Protein AF-A0A354IQZ5-F1 (afdb_monomer_lite)

Foldseek 3Di:
DDDDVVVVVVVVVVVVPPPPPQVFPDAAVNRGDGPVVLVVVQVVCVVVVVDDDDPVSSVVSVVVVSVVVVVVVVCVVVVVCVDPVNVVVVVVVVVVVVD

Secondary structure (DSSP, 8-state):
----HHHHHHHHHHHHTS-----EEEEETTEEEEHHHHHHHHHHHHHTTS----HHHHHHHHHHHHHHHHHHHHHHHTTGGGSHHHHHHHHHHHHHHH-

Sequence (99 aa):
MTFKPAQLLLALIAVIAAPAFAQNLAVVNGKPIPTSRVDAIVKQVVAQGQGEDSPQMRDMIKKQLIEREVLMQEAIKQGYDKKPEVKLALDNARQAIVV

Radius of gyration: 21.92 Å; chains: 1; bounding box: 46×61×44 Å

pLDDT: mean 76.91, std 15.44, range [46.41, 95.56]

Structure (mmCIF, N/CA/C/O backbone):
data_AF-A0A354IQZ5-F1
#
_entry.id   AF-A0A354IQZ5-F1
#
loop_
_atom_site.group_PDB
_atom_site.id
_atom_site.type_symbol
_atom_site.label_atom_id
_atom_site.label_alt_id
_atom_site.label_comp_id
_atom_site.label_asym_id
_atom_site.label_entity_id
_atom_site.label_seq_id
_atom_site.pdbx_PDB_ins_code
_atom_site.Cartn_x
_atom_site.Cartn_y
_atom_site.Cartn_z
_atom_site.occupancy
_atom_site.B_iso_or_equiv
_atom_site.auth_seq_id
_atom_site.auth_comp_id
_atom_site.auth_asym_id
_atom_site.auth_atom_id
_atom_site.pdbx_PDB_model_num
ATOM 1 N N . MET A 1 1 ? -28.374 -43.208 -28.109 1.00 46.41 1 MET A N 1
ATOM 2 C CA . MET A 1 1 ? -27.547 -42.778 -26.961 1.00 46.41 1 MET A CA 1
ATOM 3 C C . MET A 1 1 ? -28.245 -41.607 -26.285 1.00 46.41 1 MET A C 1
ATOM 5 O O . MET A 1 1 ? -28.195 -40.497 -26.789 1.00 46.41 1 MET A O 1
ATOM 9 N N . THR A 1 2 ? -29.004 -41.867 -25.223 1.00 46.44 2 THR A N 1
ATOM 10 C CA . THR A 1 2 ? -29.782 -40.847 -24.502 1.00 46.44 2 THR A CA 1
ATOM 11 C C . THR A 1 2 ? -28.910 -40.225 -23.414 1.00 46.44 2 THR A C 1
ATOM 13 O O . THR A 1 2 ? -28.773 -40.796 -22.330 1.00 46.44 2 THR A O 1
ATOM 16 N N . PHE A 1 3 ? -28.281 -39.086 -23.709 1.00 55.00 3 PHE A N 1
ATOM 17 C CA . PHE A 1 3 ? -27.528 -38.320 -22.715 1.00 55.00 3 PHE A CA 1
ATOM 18 C C . PHE A 1 3 ? -28.509 -37.692 -21.719 1.00 55.00 3 PHE A C 1
ATOM 20 O O . PHE A 1 3 ? -29.367 -36.892 -22.088 1.00 55.00 3 PHE A O 1
ATOM 27 N N . LYS A 1 4 ? -28.433 -38.124 -20.456 1.00 55.69 4 LYS A N 1
ATOM 28 C CA . LYS A 1 4 ? -29.346 -37.691 -19.393 1.00 55.69 4 LYS A CA 1
ATOM 29 C C . LYS A 1 4 ? -29.021 -36.236 -19.014 1.00 55.69 4 LYS A C 1
ATOM 31 O O . LYS A 1 4 ? -27.858 -35.956 -18.722 1.00 55.69 4 LYS A O 1
ATOM 36 N N . PRO A 1 5 ? -30.008 -35.323 -18.929 1.00 58.06 5 PRO A N 1
ATOM 37 C CA . PRO A 1 5 ? -29.779 -33.895 -18.660 1.00 58.06 5 PRO A CA 1
ATOM 38 C C . PRO A 1 5 ? -29.079 -33.631 -17.314 1.00 58.06 5 PRO A C 1
ATOM 40 O O . PRO A 1 5 ? -28.380 -32.633 -17.158 1.00 58.06 5 PRO A O 1
ATOM 43 N N . ALA A 1 6 ? -29.176 -34.574 -16.371 1.00 57.97 6 ALA A N 1
ATOM 44 C CA . ALA A 1 6 ? -28.452 -34.542 -15.102 1.00 57.97 6 ALA A CA 1
ATOM 45 C C . ALA A 1 6 ? -26.916 -34.554 -15.264 1.00 57.97 6 ALA A C 1
ATOM 47 O O . ALA A 1 6 ? -26.210 -33.980 -14.441 1.00 57.97 6 ALA A O 1
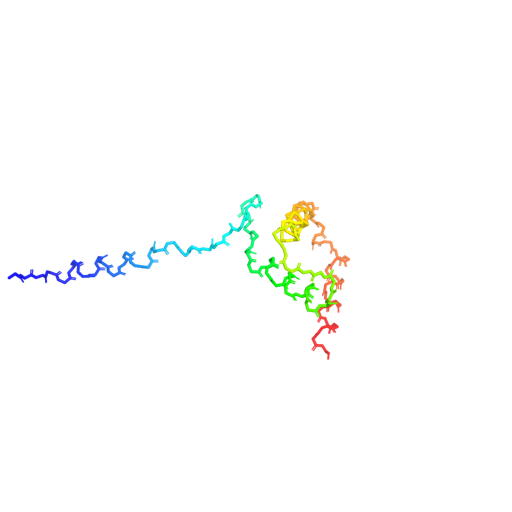ATOM 48 N N . GLN A 1 7 ? -26.389 -35.166 -16.330 1.00 55.50 7 GLN A N 1
ATOM 49 C CA . GLN A 1 7 ? -24.946 -35.195 -16.599 1.00 55.50 7 GLN A CA 1
ATOM 50 C C . GLN A 1 7 ? -24.440 -33.870 -17.192 1.00 55.50 7 GLN A C 1
ATOM 52 O O . GLN A 1 7 ? -23.303 -33.489 -16.926 1.00 55.50 7 GLN A O 1
ATOM 57 N N . LEU A 1 8 ? -25.288 -33.129 -17.920 1.00 55.78 8 LEU A N 1
ATOM 58 C CA . LEU A 1 8 ? -24.947 -31.785 -18.404 1.00 55.78 8 LEU A CA 1
ATOM 59 C C . LEU A 1 8 ? -24.886 -30.757 -17.264 1.00 55.78 8 LEU A C 1
ATOM 61 O O . LEU A 1 8 ? -24.019 -29.888 -17.271 1.00 55.78 8 LEU A O 1
ATOM 65 N N . LEU A 1 9 ? -25.769 -30.869 -16.266 1.00 57.38 9 LEU A N 1
ATOM 66 C CA . LEU A 1 9 ? -25.779 -29.961 -15.112 1.00 57.38 9 LEU A CA 1
ATOM 67 C C . LEU A 1 9 ? -24.549 -30.142 -14.207 1.00 57.38 9 LEU A C 1
ATOM 69 O O . LEU A 1 9 ? -23.999 -29.157 -13.721 1.00 57.38 9 LEU A O 1
ATOM 73 N N . LEU A 1 10 ? -24.065 -31.377 -14.036 1.00 57.22 10 LEU A N 1
ATOM 74 C CA . LEU A 1 10 ? -22.832 -31.663 -13.289 1.00 57.22 10 LEU A CA 1
ATOM 75 C C . LEU A 1 10 ? -21.577 -31.088 -13.967 1.00 57.22 10 LEU A C 1
ATOM 77 O O . LEU A 1 10 ? -20.688 -30.589 -13.281 1.00 57.22 10 LEU A O 1
ATOM 81 N N . ALA A 1 11 ? -21.522 -31.094 -15.302 1.00 57.88 11 ALA A N 1
ATOM 82 C CA . ALA A 1 11 ? -20.415 -30.496 -16.048 1.00 57.88 11 ALA A CA 1
ATOM 83 C C . ALA A 1 11 ? -20.393 -28.958 -15.946 1.00 57.88 11 ALA A C 1
ATOM 85 O O . ALA A 1 11 ? -19.320 -28.361 -15.927 1.00 57.88 11 ALA A O 1
ATOM 86 N N . LEU A 1 12 ? -21.560 -28.312 -15.829 1.00 57.06 12 LEU A N 1
ATOM 87 C CA . LEU A 1 12 ? -21.657 -26.851 -15.756 1.00 57.06 12 LEU A CA 1
ATOM 88 C C . LEU A 1 12 ? -21.221 -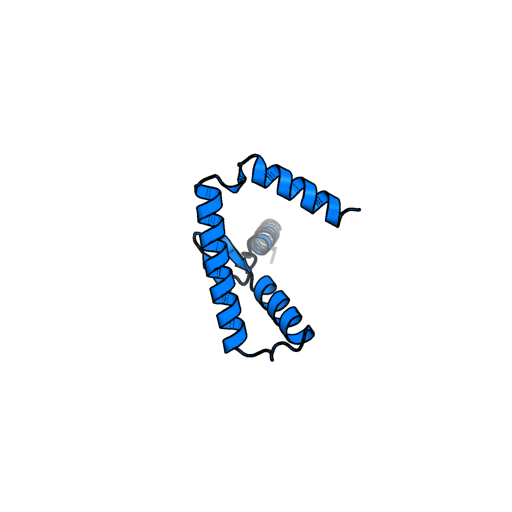26.289 -14.389 1.00 57.06 12 LEU A C 1
ATOM 90 O O . LEU A 1 12 ? -20.646 -25.206 -14.324 1.00 57.06 12 LEU A O 1
ATOM 94 N N . ILE A 1 13 ? -21.424 -27.042 -13.302 1.00 57.53 13 ILE A N 1
ATOM 95 C CA . ILE A 1 13 ? -20.993 -26.643 -11.949 1.00 57.53 13 ILE A CA 1
ATOM 96 C C . ILE A 1 13 ? -19.465 -26.757 -11.795 1.00 57.53 13 ILE A C 1
ATOM 98 O O . ILE A 1 13 ? -18.849 -25.942 -11.108 1.00 57.53 13 ILE A O 1
ATOM 102 N N . ALA A 1 14 ? -18.829 -27.711 -12.483 1.00 56.22 14 ALA A N 1
ATOM 103 C CA . ALA A 1 14 ? -17.380 -27.912 -12.420 1.00 56.22 14 ALA A CA 1
ATOM 104 C C . ALA A 1 14 ? -16.565 -26.738 -13.005 1.00 56.22 14 ALA A C 1
ATOM 106 O O . ALA A 1 14 ? -15.432 -26.518 -12.587 1.00 56.22 14 ALA A O 1
ATOM 107 N N . VAL A 1 15 ? -17.138 -25.948 -13.922 1.00 56.22 15 VAL A N 1
ATOM 108 C CA . VAL A 1 15 ? -16.450 -24.798 -14.544 1.00 56.22 15 VAL A CA 1
ATOM 109 C C . VAL A 1 15 ? -16.395 -23.579 -13.611 1.00 56.22 15 VAL A C 1
ATOM 111 O O . VAL A 1 15 ? -15.463 -22.785 -13.692 1.00 56.22 15 VAL A O 1
ATOM 114 N N . ILE A 1 16 ? -17.337 -23.449 -12.670 1.00 56.00 16 ILE A N 1
ATOM 115 C CA . ILE A 1 16 ? -17.367 -22.336 -11.699 1.00 56.00 16 ILE A CA 1
ATOM 116 C C . ILE A 1 16 ? -16.357 -22.567 -10.560 1.00 56.00 16 ILE A C 1
ATOM 118 O O . ILE A 1 16 ? -15.893 -21.621 -9.932 1.00 56.00 16 ILE A O 1
ATOM 122 N N . ALA A 1 17 ? -15.967 -23.823 -10.328 1.00 55.38 17 ALA A N 1
ATOM 123 C CA . ALA A 1 17 ? -14.957 -24.203 -9.344 1.00 55.38 17 ALA A CA 1
ATOM 124 C C . ALA A 1 17 ? -13.519 -24.133 -9.884 1.00 55.38 17 ALA A C 1
ATOM 126 O O . ALA A 1 17 ? -12.605 -24.647 -9.238 1.00 55.38 17 ALA A O 1
ATOM 127 N N . ALA A 1 18 ? -13.290 -23.513 -11.049 1.00 55.50 18 ALA A N 1
ATOM 128 C CA . ALA A 1 18 ? -11.937 -23.163 -11.451 1.00 55.50 18 ALA A CA 1
ATOM 129 C C . ALA A 1 18 ? -11.398 -22.159 -10.417 1.00 55.50 18 ALA A C 1
ATOM 131 O O . ALA A 1 18 ? -11.942 -21.054 -10.314 1.00 55.50 18 ALA A O 1
ATOM 132 N N . PRO A 1 19 ? -10.370 -22.513 -9.620 1.00 56.78 19 PRO A N 1
ATOM 133 C CA . PRO A 1 19 ? -9.764 -21.554 -8.720 1.00 56.78 19 PRO A CA 1
ATOM 134 C C . PRO A 1 19 ? -9.259 -20.423 -9.607 1.00 56.78 19 PRO A C 1
ATOM 136 O O . PRO A 1 19 ? -8.452 -20.650 -10.508 1.00 56.78 19 PRO A O 1
ATOM 139 N N . ALA A 1 20 ? -9.796 -19.219 -9.410 1.00 59.31 20 ALA A N 1
ATOM 140 C CA . ALA A 1 20 ? -9.282 -18.033 -10.062 1.00 59.31 20 ALA A CA 1
ATOM 141 C C . ALA A 1 20 ? -7.789 -17.974 -9.730 1.00 59.31 20 ALA A C 1
ATOM 143 O O . ALA A 1 20 ? -7.414 -17.711 -8.586 1.00 59.31 20 ALA A O 1
ATOM 144 N N . PHE A 1 21 ? -6.945 -18.314 -10.707 1.00 50.28 21 PHE A N 1
ATOM 145 C CA . PHE A 1 21 ? -5.497 -18.267 -10.586 1.00 50.28 21 PHE A CA 1
ATOM 146 C C . PHE A 1 21 ? -5.093 -16.796 -10.490 1.00 50.28 21 PHE A C 1
ATOM 148 O O . PHE A 1 21 ? -4.669 -16.171 -11.459 1.00 50.28 21 PHE A O 1
ATOM 155 N N . ALA A 1 22 ? -5.261 -16.219 -9.304 1.00 53.25 22 ALA A N 1
ATOM 156 C CA . ALA A 1 22 ? -4.605 -14.990 -8.931 1.00 53.25 22 ALA A CA 1
ATOM 157 C C . ALA A 1 22 ? -3.103 -15.292 -8.942 1.00 53.25 22 ALA A C 1
ATOM 159 O O . ALA A 1 22 ? -2.601 -16.037 -8.098 1.00 53.25 22 ALA A O 1
ATOM 160 N N . GLN A 1 23 ? -2.399 -14.771 -9.950 1.00 55.72 23 GLN A N 1
ATOM 161 C CA . GLN A 1 23 ? -0.942 -14.821 -10.041 1.00 55.72 23 GLN A CA 1
ATOM 162 C C . GLN A 1 23 ? -0.362 -14.006 -8.877 1.00 55.72 23 GLN A C 1
ATOM 164 O O . GLN A 1 23 ? -0.115 -12.804 -8.989 1.00 55.72 23 GLN A O 1
ATOM 169 N N . ASN A 1 24 ? -0.219 -14.656 -7.726 1.00 52.25 24 ASN A N 1
ATOM 170 C CA . ASN A 1 24 ? 0.348 -14.083 -6.515 1.00 52.25 24 ASN A CA 1
ATOM 171 C C . ASN A 1 24 ? 1.869 -14.275 -6.575 1.00 52.25 24 ASN A C 1
ATOM 173 O O . ASN A 1 24 ? 2.347 -15.401 -6.466 1.00 52.25 24 ASN A O 1
ATOM 177 N N . LEU A 1 25 ? 2.632 -13.191 -6.754 1.00 52.59 25 LEU A N 1
ATOM 178 C CA . LEU A 1 25 ? 4.104 -13.242 -6.799 1.00 52.59 25 LEU A CA 1
ATOM 179 C C . LEU A 1 25 ? 4.725 -13.678 -5.468 1.00 52.59 25 LEU A C 1
ATOM 181 O O . LEU A 1 25 ? 5.804 -14.262 -5.459 1.00 52.59 25 LEU A O 1
ATOM 185 N N . ALA A 1 26 ? 4.083 -13.336 -4.350 1.00 58.47 26 ALA A N 1
ATOM 186 C CA . ALA A 1 26 ? 4.498 -13.708 -3.005 1.00 58.47 26 ALA A CA 1
ATOM 187 C C . ALA A 1 26 ? 3.293 -13.653 -2.058 1.00 58.47 26 ALA A C 1
ATOM 189 O O . ALA A 1 26 ? 2.410 -12.803 -2.206 1.00 58.47 26 ALA A O 1
ATOM 190 N N . VAL A 1 27 ? 3.272 -14.545 -1.070 1.00 56.09 27 VAL A N 1
ATOM 191 C CA . VAL A 1 27 ? 2.291 -14.547 0.018 1.00 56.09 27 VAL A CA 1
ATOM 192 C C . VAL A 1 27 ? 3.039 -14.216 1.303 1.00 56.09 27 VAL A C 1
ATOM 194 O O . VAL A 1 27 ? 3.935 -14.956 1.700 1.00 56.09 27 VAL A O 1
ATOM 197 N N . VAL A 1 28 ? 2.680 -13.107 1.947 1.00 57.25 28 VAL A N 1
ATOM 198 C CA . VAL A 1 28 ? 3.265 -12.686 3.227 1.00 57.25 28 VAL A CA 1
ATOM 199 C C . VAL A 1 28 ? 2.199 -12.860 4.302 1.00 57.25 28 VAL A C 1
ATOM 201 O O . VAL A 1 28 ? 1.179 -12.169 4.274 1.00 57.25 28 VAL A O 1
ATOM 204 N N . ASN A 1 29 ? 2.398 -13.822 5.211 1.00 56.34 29 ASN A N 1
ATOM 205 C CA . ASN A 1 29 ? 1.433 -14.199 6.259 1.00 56.34 29 ASN A CA 1
ATOM 206 C C . ASN A 1 29 ? -0.006 -14.400 5.738 1.00 56.34 29 ASN A C 1
ATOM 208 O O . ASN A 1 29 ? -0.975 -13.954 6.346 1.00 56.34 29 ASN A O 1
ATOM 212 N N . GLY A 1 30 ? -0.153 -15.034 4.572 1.00 61.28 30 GLY A N 1
ATOM 213 C CA . GLY A 1 30 ? -1.456 -15.307 3.957 1.00 61.28 30 GLY A CA 1
ATOM 214 C C . GLY A 1 30 ? -2.037 -14.169 3.110 1.00 61.28 30 GLY A C 1
ATOM 215 O O . GLY A 1 30 ? -3.004 -14.415 2.391 1.00 61.28 30 GLY A O 1
ATOM 216 N N . LYS A 1 31 ? -1.452 -12.957 3.110 1.00 62.78 31 LYS A N 1
ATOM 217 C CA . LYS A 1 31 ? -1.880 -11.886 2.199 1.00 62.78 31 LYS A CA 1
ATOM 218 C C . LYS A 1 31 ? -1.050 -11.896 0.910 1.00 62.78 31 LYS A C 1
ATOM 220 O O . LYS A 1 31 ? 0.176 -11.759 0.977 1.00 62.78 31 LYS A O 1
ATOM 225 N N . PRO A 1 32 ? -1.685 -12.052 -0.263 1.00 63.66 32 PRO A N 1
ATOM 226 C CA . PRO A 1 32 ? -0.967 -12.002 -1.522 1.00 63.66 32 PRO A CA 1
ATOM 227 C C . PRO A 1 32 ? -0.537 -10.572 -1.848 1.00 63.66 32 PRO A C 1
ATOM 229 O O . PRO A 1 32 ? -1.332 -9.636 -1.753 1.00 63.66 32 PRO A O 1
ATOM 232 N N . ILE A 1 33 ? 0.711 -10.411 -2.288 1.00 65.19 33 ILE A N 1
ATOM 233 C CA . ILE A 1 33 ? 1.159 -9.200 -2.977 1.00 65.19 33 ILE A CA 1
ATOM 234 C C . ILE A 1 33 ? 0.947 -9.449 -4.477 1.00 65.19 33 ILE A C 1
ATOM 236 O O . ILE A 1 33 ? 1.662 -10.269 -5.064 1.00 65.19 33 ILE A O 1
ATOM 240 N N . PRO A 1 34 ? -0.054 -8.804 -5.105 1.00 71.56 34 PRO A N 1
ATOM 241 C CA . PRO A 1 34 ? -0.391 -9.076 -6.493 1.00 71.56 34 PRO A CA 1
ATOM 242 C C . PRO A 1 34 ? 0.681 -8.522 -7.433 1.00 71.56 34 PRO A C 1
ATOM 244 O O . PRO A 1 34 ? 1.171 -7.404 -7.253 1.00 71.56 34 PRO A O 1
ATOM 247 N N . THR A 1 35 ? 0.988 -9.290 -8.480 1.00 69.81 35 THR A N 1
ATOM 248 C CA . THR A 1 35 ? 1.923 -8.924 -9.563 1.00 69.81 35 THR A CA 1
ATOM 249 C C . THR A 1 35 ? 1.630 -7.547 -10.148 1.00 69.81 35 THR A C 1
ATOM 251 O O . THR A 1 35 ? 2.537 -6.739 -10.332 1.00 69.81 35 THR A O 1
ATOM 254 N N . SER A 1 36 ? 0.345 -7.224 -10.291 1.00 75.62 36 SER A N 1
ATOM 255 C CA . SER A 1 36 ? -0.129 -5.949 -10.827 1.00 75.62 36 SER A CA 1
ATOM 256 C C . SER A 1 36 ? 0.361 -4.720 -10.058 1.00 75.62 36 SER A C 1
ATOM 258 O O . SER A 1 36 ? 0.539 -3.662 -10.659 1.00 75.62 36 SER A O 1
ATOM 260 N N . ARG A 1 37 ? 0.613 -4.828 -8.743 1.00 79.75 37 ARG A N 1
ATOM 261 C CA . ARG A 1 37 ? 1.147 -3.709 -7.949 1.00 79.75 37 ARG A CA 1
ATOM 262 C C . ARG A 1 37 ? 2.621 -3.453 -8.261 1.00 79.75 37 ARG A C 1
ATOM 264 O O . ARG A 1 37 ? 3.025 -2.296 -8.317 1.00 79.75 37 ARG A O 1
ATOM 271 N N . VAL A 1 38 ? 3.404 -4.509 -8.486 1.00 80.06 38 VAL A N 1
ATOM 272 C CA . VAL A 1 38 ? 4.804 -4.385 -8.920 1.00 80.06 38 VAL A CA 1
ATOM 273 C C . VAL A 1 38 ? 4.849 -3.763 -10.311 1.00 80.06 38 VAL A C 1
ATOM 275 O O . VAL A 1 38 ? 5.550 -2.776 -10.505 1.00 80.06 38 VAL A O 1
ATOM 278 N N . ASP A 1 39 ? 4.048 -4.276 -11.247 1.00 82.38 39 ASP A N 1
ATOM 279 C CA . ASP A 1 39 ? 4.028 -3.781 -12.626 1.00 82.38 39 ASP A CA 1
ATOM 280 C C . ASP A 1 39 ? 3.599 -2.306 -12.712 1.00 82.38 39 ASP A C 1
ATOM 282 O O . ASP A 1 39 ? 4.184 -1.535 -13.473 1.00 82.38 39 ASP A O 1
ATOM 286 N N . A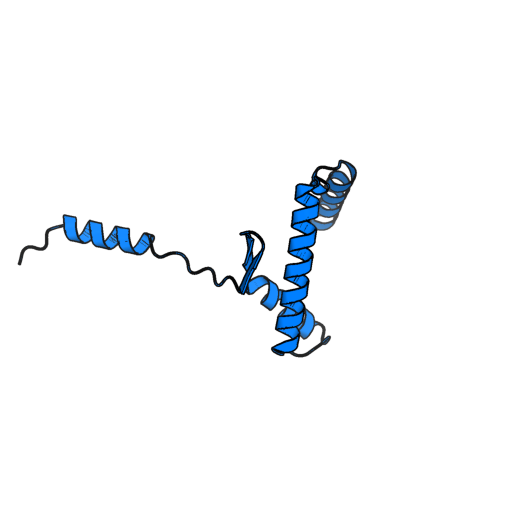LA A 1 40 ? 2.628 -1.875 -11.898 1.00 85.31 40 ALA A N 1
ATOM 287 C CA . ALA A 1 40 ? 2.211 -0.474 -11.834 1.00 85.31 40 ALA A CA 1
ATOM 288 C C . ALA A 1 40 ? 3.344 0.453 -11.361 1.00 85.31 40 ALA A C 1
ATOM 290 O O . ALA A 1 40 ? 3.558 1.514 -11.950 1.00 85.31 40 ALA A O 1
ATOM 291 N N . ILE A 1 41 ? 4.095 0.040 -10.334 1.00 83.94 41 ILE A N 1
ATOM 292 C CA . ILE A 1 41 ? 5.223 0.817 -9.803 1.00 83.94 41 ILE A CA 1
ATOM 293 C C . ILE A 1 41 ? 6.367 0.853 -10.814 1.00 83.94 41 ILE A C 1
ATOM 295 O O . ILE A 1 41 ? 6.902 1.925 -11.075 1.00 83.94 41 ILE A O 1
ATOM 299 N N . VAL A 1 42 ? 6.711 -0.283 -11.427 1.00 85.75 42 VAL A N 1
ATOM 300 C CA . VAL A 1 42 ? 7.739 -0.350 -12.478 1.00 85.75 42 VAL A CA 1
ATOM 301 C C . VAL A 1 42 ? 7.380 0.599 -13.615 1.00 85.75 42 VAL A C 1
ATOM 303 O O . VAL A 1 42 ? 8.191 1.441 -13.989 1.00 85.75 42 VAL A O 1
ATOM 306 N N . LYS A 1 43 ? 6.136 0.545 -14.103 1.00 86.12 43 LYS A N 1
ATOM 307 C CA . LYS A 1 43 ? 5.660 1.439 -15.161 1.00 86.12 43 LYS A CA 1
ATOM 308 C C . LYS A 1 43 ? 5.763 2.911 -14.761 1.00 86.12 43 LYS A C 1
ATOM 310 O O . LYS A 1 43 ? 6.147 3.729 -15.587 1.00 86.12 43 LYS A O 1
ATOM 315 N N . GLN A 1 44 ? 5.457 3.252 -13.511 1.00 85.81 44 GLN A N 1
ATOM 316 C CA . GLN A 1 44 ? 5.581 4.616 -12.999 1.00 85.81 44 GLN A CA 1
ATOM 317 C C . GLN A 1 44 ? 7.045 5.076 -12.860 1.00 85.81 44 GLN A C 1
ATOM 319 O O . GLN A 1 44 ? 7.342 6.238 -13.134 1.00 85.81 44 GLN A O 1
ATOM 324 N N . VAL A 1 45 ? 7.961 4.203 -12.435 1.00 84.38 45 VAL A N 1
ATOM 325 C CA . VAL A 1 45 ? 9.400 4.509 -12.316 1.00 84.38 45 VAL A CA 1
ATOM 326 C C . VAL A 1 45 ? 10.022 4.703 -13.699 1.00 84.38 45 VAL A C 1
ATOM 328 O O . VAL A 1 45 ? 10.730 5.683 -13.927 1.00 84.38 45 VAL A O 1
ATOM 331 N N . VAL A 1 46 ? 9.684 3.819 -14.640 1.00 86.19 46 VAL A N 1
ATOM 332 C CA . VAL A 1 46 ? 10.106 3.912 -16.043 1.00 86.19 46 VAL A CA 1
ATOM 333 C C . VAL A 1 46 ? 9.528 5.167 -16.701 1.00 86.19 46 VAL A C 1
ATOM 335 O O . VAL A 1 46 ? 10.254 5.900 -17.364 1.00 86.19 46 VAL A O 1
ATOM 338 N N . ALA A 1 47 ? 8.249 5.482 -16.466 1.00 84.06 47 ALA A N 1
ATOM 339 C CA . ALA A 1 47 ? 7.616 6.696 -16.992 1.00 84.06 47 ALA A CA 1
ATOM 340 C C . ALA A 1 47 ? 8.235 7.994 -16.444 1.00 84.06 47 ALA A C 1
ATOM 342 O O . ALA A 1 47 ? 8.230 9.009 -17.132 1.00 84.06 47 ALA A O 1
ATOM 343 N N . GLN A 1 48 ? 8.783 7.966 -15.227 1.00 85.75 48 GLN A N 1
ATOM 344 C CA . GLN A 1 48 ? 9.526 9.085 -14.637 1.00 85.75 48 GLN A CA 1
ATOM 345 C C . GLN A 1 48 ? 10.991 9.155 -15.102 1.00 85.75 48 GLN A C 1
ATOM 347 O O . GLN A 1 48 ? 11.725 10.033 -14.654 1.00 85.75 48 GLN A O 1
ATOM 352 N N . GLY A 1 49 ? 11.441 8.236 -15.965 1.00 80.69 49 GLY A N 1
ATOM 353 C CA . GLY A 1 49 ? 12.825 8.175 -16.441 1.00 80.69 49 GLY A CA 1
ATOM 354 C C . GLY A 1 49 ? 13.840 7.806 -15.354 1.00 80.69 49 GLY A C 1
ATOM 355 O O . GLY A 1 49 ? 15.035 8.009 -15.540 1.00 80.69 49 GLY A O 1
ATOM 356 N N . GLN A 1 50 ? 13.386 7.280 -14.211 1.00 76.38 50 GLN A N 1
ATOM 357 C CA . GLN A 1 50 ? 14.239 6.945 -13.064 1.00 76.38 50 GLN A CA 1
ATOM 358 C C . GLN A 1 50 ? 14.905 5.562 -13.185 1.00 76.38 50 GLN A C 1
ATOM 360 O O . GLN A 1 50 ? 15.665 5.165 -12.303 1.00 76.38 50 GLN A O 1
ATOM 365 N N . GLY A 1 51 ? 14.636 4.821 -14.263 1.00 76.88 51 GLY A N 1
ATOM 366 C CA . GLY A 1 51 ? 15.284 3.546 -14.557 1.00 76.88 51 GLY A CA 1
ATOM 367 C C . GLY A 1 51 ? 14.643 2.800 -15.724 1.00 76.88 51 GLY A C 1
ATOM 368 O O . GLY A 1 51 ? 13.589 3.187 -16.226 1.00 76.88 51 GLY A O 1
ATOM 369 N N . GLU A 1 52 ? 15.285 1.707 -16.129 1.00 78.12 52 GLU A N 1
ATOM 370 C CA . GLU A 1 52 ? 14.768 0.776 -17.133 1.00 78.12 52 GLU A CA 1
ATOM 371 C C . GLU A 1 52 ? 14.046 -0.404 -16.475 1.00 78.12 52 GLU A C 1
ATOM 373 O O . GLU A 1 52 ? 14.338 -0.799 -15.339 1.00 78.12 52 GLU A O 1
ATOM 378 N N . ASP A 1 53 ? 13.104 -0.989 -17.213 1.00 84.56 53 ASP A N 1
ATOM 379 C CA . ASP A 1 53 ? 12.428 -2.210 -16.796 1.00 84.56 53 ASP A CA 1
ATOM 380 C C . ASP A 1 53 ? 13.404 -3.397 -16.864 1.00 84.56 53 ASP A C 1
ATOM 382 O O . ASP A 1 53 ? 13.647 -3.969 -17.926 1.00 84.56 53 ASP A O 1
ATOM 386 N N . SER A 1 54 ? 13.990 -3.746 -15.718 1.00 87.50 54 SER A N 1
ATOM 387 C CA . SER A 1 54 ? 14.916 -4.871 -15.571 1.00 87.50 54 SER A CA 1
ATOM 388 C C . SER A 1 54 ? 14.430 -5.873 -14.516 1.00 87.50 54 SER A C 1
ATOM 390 O O . SER A 1 54 ? 13.759 -5.488 -13.548 1.00 87.50 54 SER A O 1
ATOM 392 N N . PRO A 1 55 ? 14.802 -7.164 -14.630 1.00 85.25 55 PRO A N 1
ATOM 393 C CA . PRO A 1 55 ? 14.490 -8.170 -13.612 1.00 85.25 55 PRO A CA 1
ATOM 394 C C . PRO A 1 55 ? 14.981 -7.783 -12.210 1.00 85.25 55 PRO A C 1
ATOM 396 O O . PRO A 1 55 ? 14.272 -7.982 -11.226 1.00 85.25 55 PRO A O 1
ATOM 399 N N . GLN A 1 56 ? 16.161 -7.166 -12.115 1.00 86.31 56 GLN A N 1
ATOM 400 C CA . GLN A 1 56 ? 16.751 -6.715 -10.855 1.00 86.31 56 GLN A CA 1
ATOM 401 C C . GLN A 1 56 ? 15.926 -5.590 -10.214 1.00 86.31 56 GLN A C 1
ATOM 403 O O . GLN A 1 56 ? 15.682 -5.619 -9.007 1.00 86.31 56 GLN A O 1
ATOM 408 N N . MET A 1 57 ? 15.449 -4.629 -11.015 1.00 85.06 57 MET A N 1
ATOM 409 C CA . MET A 1 57 ? 14.562 -3.555 -10.552 1.00 85.06 57 MET A CA 1
ATOM 410 C C . MET A 1 57 ? 13.237 -4.122 -10.032 1.00 85.06 57 MET A C 1
ATOM 412 O O . MET A 1 57 ? 12.803 -3.790 -8.927 1.00 85.06 57 MET A O 1
ATOM 416 N N . ARG A 1 58 ? 12.616 -5.030 -10.795 1.00 85.50 58 ARG A N 1
ATOM 417 C CA . ARG A 1 58 ? 11.376 -5.714 -10.398 1.00 85.50 58 ARG A CA 1
ATOM 418 C C . ARG A 1 58 ? 11.539 -6.467 -9.078 1.00 85.50 58 ARG A C 1
ATOM 420 O O . ARG A 1 58 ? 10.664 -6.383 -8.216 1.00 85.50 58 ARG A O 1
ATOM 427 N N . ASP A 1 59 ? 12.655 -7.166 -8.892 1.00 86.06 59 ASP A N 1
ATOM 428 C CA . ASP A 1 59 ? 12.940 -7.892 -7.653 1.00 86.06 59 ASP A CA 1
ATOM 429 C C . ASP A 1 59 ? 13.222 -6.968 -6.464 1.00 86.06 59 ASP A C 1
ATOM 431 O O . ASP A 1 59 ? 12.776 -7.255 -5.351 1.00 86.06 59 ASP A O 1
ATOM 435 N N . MET A 1 60 ? 13.896 -5.836 -6.677 1.00 86.06 60 MET A N 1
ATOM 436 C CA . MET A 1 60 ? 14.069 -4.817 -5.640 1.00 86.06 60 MET A CA 1
ATOM 437 C C . MET A 1 60 ? 12.718 -4.243 -5.196 1.00 86.06 60 MET A C 1
ATOM 439 O O . MET A 1 60 ? 12.432 -4.199 -3.999 1.00 86.06 60 MET A O 1
ATOM 443 N N . ILE A 1 61 ? 11.857 -3.864 -6.145 1.00 86.44 61 ILE A N 1
ATOM 444 C CA . ILE A 1 61 ? 10.509 -3.348 -5.858 1.00 86.44 61 ILE A CA 1
ATOM 445 C C . ILE A 1 61 ? 9.686 -4.403 -5.114 1.00 86.44 61 ILE A C 1
ATOM 447 O O . ILE A 1 61 ? 9.033 -4.094 -4.118 1.00 86.44 61 ILE A O 1
ATOM 451 N N . LYS A 1 62 ? 9.754 -5.667 -5.545 1.00 84.50 62 LYS A N 1
ATOM 452 C CA . LYS A 1 62 ? 9.089 -6.789 -4.873 1.00 84.50 62 LYS A CA 1
ATOM 453 C C . LYS A 1 62 ? 9.526 -6.911 -3.410 1.00 84.50 62 LYS A C 1
ATOM 455 O O . LYS A 1 62 ? 8.664 -6.983 -2.538 1.00 84.50 62 LYS A O 1
ATOM 460 N N . LYS A 1 63 ? 10.834 -6.887 -3.129 1.00 86.31 63 LYS A N 1
ATOM 461 C CA . LYS A 1 63 ? 11.368 -6.928 -1.755 1.00 86.31 63 LYS A CA 1
ATOM 462 C C . LYS A 1 63 ? 10.862 -5.755 -0.917 1.00 86.31 63 LYS A C 1
ATOM 464 O O . LYS A 1 63 ? 10.338 -5.977 0.169 1.00 86.31 63 LYS A O 1
ATOM 469 N N . GLN A 1 64 ? 10.902 -4.537 -1.454 1.00 87.44 64 GLN A N 1
ATOM 470 C CA . GLN A 1 64 ? 10.392 -3.357 -0.753 1.00 87.44 64 GLN A CA 1
ATOM 471 C C . GLN A 1 64 ? 8.890 -3.439 -0.450 1.00 87.44 64 GLN A C 1
ATOM 473 O O . GLN A 1 64 ? 8.441 -2.972 0.597 1.00 87.44 64 GLN A O 1
ATOM 478 N N . LEU A 1 65 ? 8.087 -4.000 -1.359 1.00 86.31 65 LEU A N 1
ATOM 479 C CA . LEU A 1 65 ? 6.660 -4.211 -1.113 1.00 86.31 65 LEU A CA 1
ATOM 480 C C . LEU A 1 65 ? 6.421 -5.251 -0.020 1.00 86.31 65 LEU A C 1
ATOM 482 O O . LEU A 1 65 ? 5.547 -5.043 0.817 1.00 86.31 65 LEU A O 1
ATOM 486 N N . ILE A 1 66 ? 7.200 -6.336 -0.010 1.00 85.31 66 ILE A N 1
ATOM 487 C CA . ILE A 1 66 ? 7.156 -7.352 1.048 1.00 85.31 66 ILE A CA 1
ATOM 488 C C . ILE A 1 66 ? 7.484 -6.715 2.399 1.00 85.31 66 ILE A C 1
ATOM 490 O O . ILE A 1 66 ? 6.698 -6.843 3.332 1.00 85.31 66 ILE A O 1
ATOM 494 N N . GLU A 1 67 ? 8.592 -5.982 2.494 1.00 87.81 67 GLU A N 1
ATOM 495 C CA . GLU A 1 67 ? 9.012 -5.305 3.725 1.00 87.81 67 GLU A CA 1
ATOM 496 C C . GLU A 1 67 ? 7.942 -4.339 4.240 1.00 87.81 67 GLU A C 1
ATOM 498 O O . GLU A 1 67 ? 7.580 -4.382 5.416 1.00 87.81 67 GLU A O 1
ATOM 503 N N . ARG A 1 68 ? 7.379 -3.509 3.352 1.00 88.12 68 ARG A N 1
ATOM 504 C CA . ARG A 1 68 ? 6.297 -2.579 3.706 1.00 88.12 68 ARG A CA 1
ATOM 505 C C . ARG A 1 68 ? 5.039 -3.298 4.175 1.00 88.12 68 ARG A C 1
ATOM 507 O O . ARG A 1 68 ? 4.418 -2.841 5.130 1.00 88.12 68 ARG A O 1
ATOM 514 N N . GLU A 1 69 ? 4.656 -4.396 3.529 1.00 86.38 69 GLU A N 1
ATOM 515 C CA . GLU A 1 69 ? 3.487 -5.174 3.940 1.00 86.38 69 GLU A CA 1
ATOM 516 C C . GLU A 1 69 ? 3.711 -5.817 5.313 1.00 86.38 69 GLU A C 1
ATOM 518 O O . GLU A 1 69 ? 2.820 -5.744 6.152 1.00 86.38 69 GLU A O 1
ATOM 523 N N . VAL A 1 70 ? 4.897 -6.369 5.592 1.00 88.38 70 VAL A N 1
ATOM 524 C CA . VAL A 1 70 ? 5.230 -6.902 6.927 1.00 88.38 70 VAL A CA 1
ATOM 525 C C . VAL A 1 70 ? 5.121 -5.808 7.990 1.00 88.38 70 VAL A C 1
ATOM 527 O O . VAL A 1 70 ? 4.473 -6.006 9.016 1.00 88.38 70 VAL A O 1
ATOM 530 N N . LEU A 1 71 ? 5.703 -4.635 7.730 1.00 89.00 71 LEU A N 1
ATOM 531 C CA . LEU A 1 71 ? 5.651 -3.498 8.651 1.00 89.00 71 LEU A CA 1
ATOM 532 C C . LEU A 1 71 ? 4.212 -3.025 8.889 1.00 89.00 71 LEU A C 1
ATOM 534 O O . LEU A 1 71 ? 3.825 -2.745 10.021 1.00 89.00 71 LEU A O 1
ATOM 538 N N . MET A 1 72 ? 3.407 -2.970 7.827 1.00 89.44 72 MET A N 1
ATOM 539 C CA . MET A 1 72 ? 1.998 -2.596 7.903 1.00 89.44 72 MET A CA 1
ATOM 540 C C . MET A 1 72 ? 1.185 -3.623 8.693 1.00 89.44 72 MET A C 1
ATOM 542 O O . MET A 1 72 ? 0.366 -3.243 9.526 1.00 89.44 72 MET A O 1
ATOM 546 N N . GLN A 1 73 ? 1.419 -4.916 8.469 1.00 87.62 73 GLN A N 1
ATOM 547 C CA . GLN A 1 73 ? 0.757 -5.986 9.211 1.00 87.62 73 GLN A CA 1
ATOM 548 C C . GLN A 1 73 ? 1.085 -5.918 10.700 1.00 87.62 73 GLN A C 1
ATOM 550 O O . GLN A 1 73 ? 0.173 -6.015 11.521 1.00 87.62 73 GLN A O 1
ATOM 555 N N . GLU A 1 74 ? 2.351 -5.699 11.055 1.00 89.19 74 GLU A N 1
ATOM 556 C CA . GLU A 1 74 ? 2.744 -5.544 12.454 1.00 89.19 74 GLU A CA 1
ATOM 557 C C . GLU A 1 74 ? 2.131 -4.273 13.060 1.00 89.19 74 GLU A C 1
ATOM 559 O O . GLU A 1 74 ? 1.564 -4.325 14.146 1.00 89.19 74 GLU A O 1
ATOM 564 N N . ALA A 1 75 ? 2.121 -3.149 12.337 1.00 90.38 75 ALA A N 1
ATOM 565 C CA . ALA A 1 75 ? 1.482 -1.917 12.799 1.00 90.38 75 ALA A CA 1
ATOM 566 C C . ALA A 1 75 ? -0.029 -2.090 13.059 1.00 90.38 75 ALA A C 1
ATOM 568 O O . ALA A 1 75 ? -0.538 -1.616 14.076 1.00 90.38 75 ALA A O 1
ATOM 569 N N . ILE A 1 76 ? -0.748 -2.798 12.183 1.00 89.88 76 ILE A N 1
ATOM 570 C CA . ILE A 1 76 ? -2.174 -3.117 12.371 1.00 89.88 76 ILE A CA 1
ATOM 571 C C . ILE A 1 76 ? -2.364 -4.060 13.562 1.00 89.88 76 ILE A C 1
ATOM 573 O O . ILE A 1 76 ? -3.256 -3.864 14.387 1.00 89.88 76 ILE A O 1
ATOM 577 N N . LYS A 1 77 ? -1.509 -5.078 13.692 1.00 89.88 77 LYS A N 1
ATOM 578 C CA . LYS A 1 77 ? -1.548 -6.020 14.817 1.00 89.88 77 LYS A CA 1
ATOM 579 C C . LYS A 1 77 ? -1.341 -5.311 16.159 1.00 89.88 77 LYS A C 1
ATOM 581 O O . LYS A 1 77 ? -2.020 -5.633 17.129 1.00 89.88 77 LYS A O 1
ATOM 586 N N . GLN A 1 78 ? -0.462 -4.314 16.189 1.00 91.69 78 GLN A N 1
ATOM 587 C CA . GLN A 1 78 ? -0.199 -3.440 17.335 1.00 91.69 78 GLN A CA 1
ATOM 588 C C . GLN A 1 78 ? -1.258 -2.326 17.505 1.00 91.69 78 GLN A C 1
ATOM 590 O O . GLN A 1 78 ? -1.179 -1.525 18.435 1.00 91.69 78 GLN A O 1
ATOM 595 N N . GLY A 1 79 ? -2.258 -2.250 16.619 1.00 90.62 79 GLY A N 1
ATOM 596 C CA . GLY A 1 79 ? -3.380 -1.315 16.710 1.00 90.62 79 GLY A CA 1
ATOM 597 C C . GLY A 1 79 ? -3.051 0.137 16.351 1.00 90.62 79 GLY A C 1
ATOM 598 O O . GLY A 1 79 ? -3.814 1.035 16.715 1.00 90.62 79 GLY A O 1
ATOM 599 N N . TYR A 1 80 ? -1.939 0.404 15.655 1.00 90.94 80 TYR A N 1
ATOM 600 C CA . TYR A 1 80 ? -1.588 1.763 15.218 1.00 90.94 80 TYR A CA 1
ATOM 601 C C . TYR A 1 80 ? -2.629 2.349 14.258 1.00 90.94 80 TYR A C 1
ATOM 603 O O . TYR A 1 80 ? -2.891 3.546 14.305 1.00 90.94 80 TYR A O 1
ATOM 611 N N . ASP A 1 81 ? -3.269 1.513 13.444 1.00 89.38 81 ASP A N 1
ATOM 612 C CA . ASP A 1 81 ? -4.361 1.878 12.534 1.00 89.38 81 ASP A CA 1
ATOM 613 C C . ASP A 1 81 ? -5.617 2.392 13.260 1.00 89.38 81 ASP A C 1
ATOM 615 O O . ASP A 1 81 ? -6.415 3.141 12.696 1.00 89.38 81 ASP A O 1
ATOM 619 N N . LYS A 1 82 ? -5.801 2.015 14.529 1.00 91.00 82 LYS A N 1
ATOM 620 C CA . LYS A 1 82 ? -6.975 2.393 15.328 1.00 91.00 82 LYS A CA 1
ATOM 621 C C . LYS A 1 82 ? -6.791 3.693 16.100 1.00 91.00 82 LYS A C 1
ATOM 623 O O . LYS A 1 82 ? -7.794 4.209 16.611 1.00 91.00 82 LYS A O 1
ATOM 628 N N . LYS A 1 83 ? -5.556 4.200 16.182 1.00 93.94 83 LYS A N 1
ATOM 629 C CA . LYS A 1 83 ? -5.204 5.414 16.921 1.00 93.94 83 LYS A CA 1
ATOM 630 C C . LYS A 1 83 ? -5.972 6.631 16.386 1.00 93.94 83 LYS A C 1
ATOM 632 O O . LYS A 1 83 ? -6.128 6.760 15.168 1.00 93.94 83 LYS A O 1
ATOM 637 N N . PRO A 1 84 ? -6.474 7.512 17.268 1.00 92.38 84 PRO A N 1
ATOM 638 C CA . PRO A 1 84 ? -7.268 8.667 16.857 1.00 92.38 84 PRO A CA 1
ATOM 639 C C . PRO A 1 84 ? -6.482 9.616 15.944 1.00 92.38 84 PRO A C 1
ATOM 641 O O . PRO A 1 84 ? -7.054 10.153 14.999 1.00 92.38 84 PRO A O 1
ATOM 644 N N . GLU A 1 85 ? -5.170 9.751 16.148 1.00 92.31 85 GLU A N 1
ATOM 645 C CA . GLU A 1 85 ? -4.306 10.597 15.320 1.00 92.31 85 GLU A CA 1
ATOM 646 C C . GLU A 1 85 ? -4.212 10.075 13.879 1.00 92.31 85 GLU A C 1
ATOM 648 O O . GLU A 1 85 ? -4.259 10.851 12.926 1.00 92.31 85 GLU A O 1
ATOM 653 N N . VAL A 1 86 ? -4.127 8.750 13.707 1.00 92.88 86 VAL A N 1
ATOM 654 C CA . VAL A 1 86 ? -4.054 8.110 12.384 1.00 92.88 86 VAL A CA 1
ATOM 655 C C . VAL A 1 86 ? -5.383 8.243 11.646 1.00 92.88 86 VAL A C 1
ATOM 657 O O . VAL A 1 86 ? -5.390 8.566 10.461 1.00 92.88 86 VAL A O 1
ATOM 660 N N . LYS A 1 87 ? -6.511 8.060 12.340 1.00 92.19 87 LYS A N 1
ATOM 661 C CA . LYS A 1 87 ? -7.847 8.260 11.755 1.00 92.19 87 LYS A CA 1
ATOM 662 C C . LYS A 1 87 ? -8.054 9.693 11.280 1.00 92.19 87 LYS A C 1
ATOM 664 O O . LYS A 1 87 ? -8.437 9.891 10.135 1.00 92.19 87 LYS A O 1
ATOM 669 N N . LEU A 1 88 ? -7.716 10.675 12.117 1.00 94.56 88 LEU A N 1
ATOM 670 C CA . LEU A 1 88 ? -7.828 12.086 11.754 1.00 94.56 88 LEU A CA 1
ATOM 671 C C . LEU A 1 88 ? -6.968 12.426 10.527 1.00 94.56 88 LEU A C 1
ATOM 673 O O . LEU A 1 88 ? -7.425 13.108 9.614 1.00 94.56 88 LEU A O 1
ATOM 677 N N . ALA A 1 89 ? -5.733 11.918 10.474 1.00 93.25 89 ALA A N 1
ATOM 678 C CA . ALA A 1 89 ? -4.859 12.111 9.320 1.00 93.25 89 ALA A CA 1
ATOM 679 C C . ALA A 1 89 ? -5.427 11.472 8.040 1.00 93.25 89 ALA A C 1
ATOM 681 O O . ALA A 1 89 ? -5.341 12.072 6.969 1.00 93.25 89 ALA A O 1
ATOM 682 N N . LEU A 1 90 ? -6.031 10.283 8.142 1.00 93.75 90 LEU A N 1
ATOM 683 C CA . LEU A 1 90 ? -6.685 9.613 7.015 1.00 9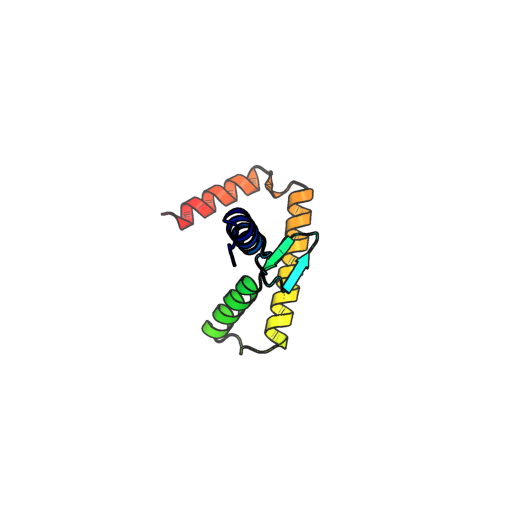3.75 90 LEU A CA 1
ATOM 684 C C . LEU A 1 90 ? -7.915 10.379 6.519 1.00 93.75 90 LEU A C 1
ATOM 686 O O . LEU A 1 90 ? -8.093 10.502 5.307 1.00 93.75 90 LEU A O 1
ATOM 690 N N . ASP A 1 91 ? -8.734 10.912 7.425 1.00 93.81 91 ASP A N 1
ATOM 691 C CA . ASP A 1 91 ? -9.912 11.707 7.069 1.00 93.81 91 ASP A CA 1
ATOM 692 C C . ASP A 1 91 ? -9.506 13.004 6.353 1.00 93.81 91 ASP A C 1
ATOM 694 O O . ASP A 1 91 ? -10.042 13.316 5.288 1.00 93.81 91 ASP A O 1
ATOM 698 N N . ASN A 1 92 ? -8.478 13.693 6.859 1.00 94.75 92 ASN A N 1
ATOM 699 C CA . ASN A 1 92 ? -7.916 14.881 6.214 1.00 94.75 92 ASN A CA 1
ATOM 700 C C . ASN A 1 92 ? -7.328 14.565 4.829 1.00 94.75 92 ASN A C 1
ATOM 702 O O . ASN A 1 92 ? -7.588 15.283 3.863 1.00 94.75 92 ASN A O 1
ATOM 706 N N . ALA A 1 93 ? -6.557 13.479 4.706 1.00 95.56 93 ALA A N 1
ATOM 707 C CA . ALA A 1 93 ? -5.981 13.058 3.429 1.00 95.56 93 ALA A CA 1
ATOM 708 C C . ALA A 1 93 ? -7.069 12.694 2.410 1.00 95.56 93 ALA A C 1
ATOM 710 O O . ALA A 1 93 ? -6.971 13.059 1.241 1.00 95.56 93 ALA A O 1
ATOM 711 N N . ARG A 1 94 ? -8.136 12.016 2.851 1.00 94.75 94 ARG A N 1
ATOM 712 C CA . ARG A 1 94 ? -9.297 11.726 2.005 1.00 94.75 94 ARG A CA 1
ATOM 713 C C . ARG A 1 94 ? -9.946 13.017 1.517 1.00 94.75 94 ARG A C 1
ATOM 715 O O . ARG A 1 94 ? -10.223 13.124 0.328 1.00 94.75 94 ARG A O 1
ATOM 722 N N . GLN A 1 95 ? -10.173 13.981 2.406 1.00 95.38 95 GLN A N 1
ATOM 723 C CA . GLN A 1 95 ? -10.783 15.254 2.032 1.00 95.38 95 GLN A CA 1
ATOM 724 C C . GLN A 1 95 ? -9.941 16.005 0.991 1.00 95.38 95 GLN A C 1
ATOM 726 O O . GLN A 1 95 ? -10.496 16.482 0.008 1.00 95.38 95 GLN A O 1
ATOM 731 N N . ALA A 1 96 ? -8.617 16.038 1.159 1.00 94.44 96 ALA A N 1
ATOM 732 C CA . ALA A 1 96 ? -7.695 16.696 0.231 1.00 94.44 96 ALA A CA 1
ATOM 733 C C . ALA A 1 96 ? -7.617 16.049 -1.166 1.00 94.44 96 ALA A C 1
ATOM 735 O O . ALA A 1 96 ? -7.157 16.691 -2.101 1.00 94.44 96 ALA A O 1
ATOM 736 N N . ILE A 1 97 ? -8.006 14.778 -1.305 1.00 94.75 97 ILE A N 1
ATOM 737 C CA . ILE A 1 97 ? -8.021 14.066 -2.595 1.00 94.75 97 ILE A CA 1
ATOM 738 C C . ILE A 1 97 ? -9.383 14.204 -3.295 1.00 94.75 97 ILE A C 1
ATOM 740 O O . ILE A 1 97 ? -9.454 14.118 -4.518 1.00 94.75 97 ILE A O 1
ATOM 744 N N . VAL A 1 98 ? -10.468 14.344 -2.527 1.00 93.75 98 VAL A N 1
ATOM 745 C CA . VAL A 1 98 ? -11.846 14.367 -3.051 1.00 93.75 98 VAL A CA 1
ATOM 746 C C . VAL A 1 98 ? -12.264 15.749 -3.560 1.00 93.75 98 VAL A C 1
ATOM 748 O O . VAL A 1 98 ? -13.059 15.813 -4.497 1.00 93.75 98 VAL A O 1
ATOM 751 N N . VAL A 1 99 ? -11.785 16.822 -2.927 1.00 82.31 99 VAL A N 1
ATOM 752 C CA . VAL A 1 99 ? -12.060 18.217 -3.318 1.00 82.31 99 VAL A CA 1
ATOM 753 C C . VAL A 1 99 ? -11.006 18.694 -4.305 1.00 82.31 99 VAL A C 1
ATOM 755 O O . VAL A 1 99 ? -11.404 19.328 -5.306 1.00 82.31 99 VAL A O 1
#

=== Feature glossary ===
Legend for the data blocks above and below:

— What the protein is —

The amino-acid sequence is the protein's primary structure: the linear order of residues from the N-terminus to the C-terminus, written in one-letter code. Everything else here — the 3D coordinates, the secondary structure, the domain annotations — is ultimately a consequence of this string.

Functional annotations link the protein to curated databases. InterPro entries identify conserved domains and families by matching the sequence against member-database signatures (Pfam, PROSITE, CDD, …). Gene Ontology (GO) terms describe molecular function, biological process, and cellular component in a controlled vocabulary. CATH places the structure in a hierarchical fold classification (Class/Architecture/Topology/Homologous-superfamily). The organism is the source species.

— Where its atoms are —

Atomic coordinates in PDBx/mmCIF format — the same representation the Protein Data Bank distributes. Each line of the _atom_site loop places one backbone atom in Cartesian space (units: ångströms, origin: arbitrary).

The six renders are orthographic views along the three Cartesian axes in both directions. Representation (cartoon, sticks, or surface) and color scheme (sequence-rainbow or by-chain) vary across proteins so the training set covers all the common visualization conventions.

— Local backbone conformation —

Eight-state secondary structure (DSSP): H is the canonical α-helix, G the tighter 3₁₀-helix, I the wider π-helix; E/B are β-structure, T and S are turns and bends, and '-' is everything else. DSSP derives these from the pattern of main-chain N–H···O=C hydrogen bonds, not from the sequence.

Three-state secondary structure (P-SEA) collapses the eight DSSP classes into helix (a), strand (b), and coil (c). P-SEA assigns these from Cα geometry alone — distances and angles — without requiring backbone oxygens, so it works on any Cα trace.

φ (phi) and ψ (psi) are the two rotatable backbone dihedrals per residue: φ is the C(i-1)–N–Cα–C torsion, ψ is the N–Cα–C–N(i+1) torsion, both in degrees on (−180°, 180°]. α-helical residues cluster near (−60°, −45°); β-strand residues near (−120°, +130°). A Ramachandran plot is simply a scatter of (φ, ψ) for every residue.

— Global shape and packing —

The geometric summary reports three shape descriptors. Rg (radius of gyration) measures how spread out the Cα atoms are about their centre of mass; compact globular proteins have small Rg, elongated or unfolded ones large. Cα contacts (<8 Å, |i−j|>4) count long-range residue pairs in spatial proximity — high for tightly packed folds, near zero for rods or random coil. The bounding-box extents give the protein's footprint along x, y, z in Å.

SASA measures how much of the protein is reachable by solvent. It is computed by rolling a water-sized probe over the atomic surface and summing the exposed area (Å²). Per-residue SASA distinguishes core (buried, low SASA) from surface (exposed, high SASA) residues; total SASA is a whole-molecule size measure.

Plot images: a contact map (which residues are close in 3D, as an N×N binary image), a Ramachandran scatter (backbone torsion angles, revealing secondary-structure composition at a glance), and — for AlphaFold structures — a PAE heatmap (pairwise prediction confidence).

— Structural neighborhood —

A 3Di character summarizes, for each residue, the relative orientation of the Cα frame of its nearest spatial neighbor. Because it encodes fold topology rather than chemistry, 3Di alignments detect remote structural similarity that sequence alignment misses.

The Foldseek neighbor list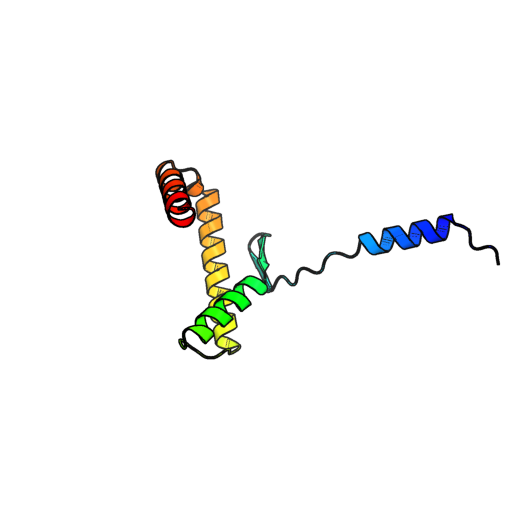 gives the closest experimentally determined structures in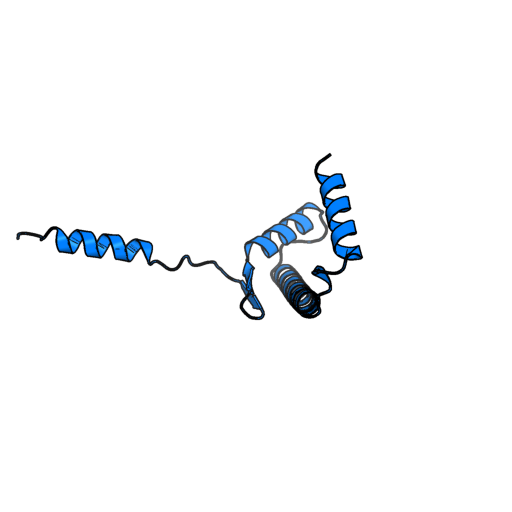 the PDB, ranked by structural alignment. TM-score near 1 means near-identical fold; near 0.3 means only rough topology match. This is how one finds what a novel AlphaFold prediction most resembles in the solved-structure universe.

— Confidence and disorder —

For AlphaFold models, the B-factor field carries pLDDT — the model's own estimate of local accuracy on a 0–100 scale. Regions with pLDDT<50 should be treated as essentially unmodeled; they often correspond to intrinsically disordered segments.

Crystallographic B-factors measure how much each atom's electron density is smeared out, in Å². They rise in mobile loops and surface residues and fall in the buried interior. In AlphaFold models this column is repurposed to hold pLDDT instead.

Predicted Aligned Error (PAE) is an AlphaFold confidence matrix: entry (i, j) is the expected error in the position of residue j, in ångströms, when the prediction is superimposed on the true structure at residue i. Low PAE within a block of residues means that block is internally rigid and well-predicted; high PAE between two blocks means their relative placement is uncertain even if each block individually is confident.